Protein AF-A0A7S2K1A5-F1 (afdb_monomer)

Radius of gyration: 15.14 Å; Cα contacts (8 Å, |Δi|>4): 160; chains: 1; bounding box: 41×40×37 Å

Nearest PDB structures (foldseek):
  4g50-assem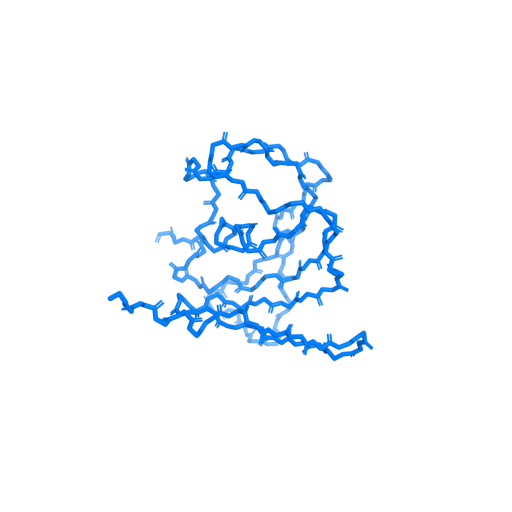bly2_B  TM=8.658E-01  e=3.383E-06  Saccharomyces cerevisiae S288C
  3jym-assembly1_A  TM=8.027E-01  e=2.711E-03  Triticum aestivum
  3ni6-assembly1_A  TM=7.915E-01  e=4.662E-03  Plasmodium vivax
  3jym-assembly2_B  TM=7.769E-01  e=1.464E-02  Triticum aestivum
  6yxx-assembly1_ED  TM=2.031E-01  e=6.426E+00  Trypanosoma brucei brucei

Organism: NCBI:txid163516

Secondary structure (DSSP, 8-state):
------S------TT---EEE-TTS-EEEEEE---SPPPPTT-EEEEEEEEEE--BTB-TTSPPEEEEEEEEEEEETTSS-S-HHHHHHHHTPPTT-EEEEE--GGGS---

Structure (mmCIF, N/CA/C/O backbone):
data_AF-A0A7S2K1A5-F1
#
_entry.id   AF-A0A7S2K1A5-F1
#
loop_
_atom_site.group_PDB
_atom_site.id
_atom_site.type_symbol
_atom_site.label_atom_id
_atom_site.label_alt_id
_atom_site.label_comp_id
_atom_site.label_asym_id
_atom_site.label_entity_id
_atom_site.label_seq_id
_atom_site.pdbx_PDB_ins_code
_atom_site.Cartn_x
_atom_site.Cartn_y
_atom_site.Cartn_z
_atom_site.occupancy
_atom_site.B_iso_or_equiv
_atom_s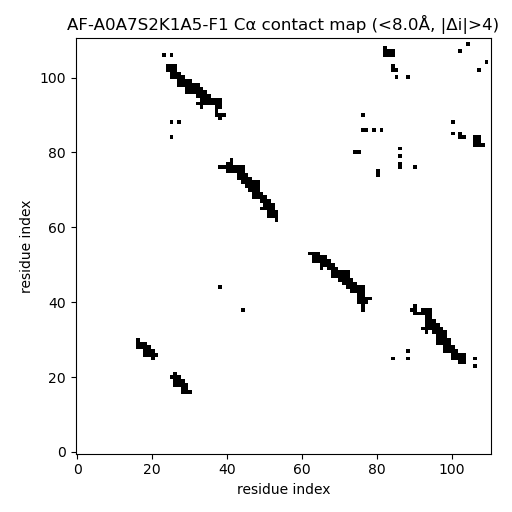ite.auth_seq_id
_atom_site.auth_comp_id
_atom_site.auth_asym_id
_atom_site.auth_atom_id
_atom_site.pdbx_PDB_model_num
ATOM 1 N N . GLY A 1 1 ? -20.904 -27.745 6.324 1.00 38.56 1 GLY A N 1
ATOM 2 C CA . GLY A 1 1 ? -20.271 -26.422 6.434 1.00 38.56 1 GLY A CA 1
ATOM 3 C C . GLY A 1 1 ? -18.780 -26.619 6.479 1.00 38.56 1 GLY A C 1
ATOM 4 O O . GLY A 1 1 ? -18.312 -27.214 7.434 1.00 38.56 1 GLY A O 1
ATOM 5 N N . ASN A 1 2 ? -18.062 -26.232 5.430 1.00 38.69 2 ASN A N 1
ATOM 6 C CA . ASN A 1 2 ? -16.604 -26.235 5.442 1.00 38.69 2 ASN A CA 1
ATOM 7 C C . ASN A 1 2 ? -16.098 -25.322 4.320 1.00 38.69 2 ASN A C 1
ATOM 9 O O . ASN A 1 2 ? -16.225 -25.667 3.151 1.00 38.69 2 ASN A O 1
ATOM 13 N N . LEU A 1 3 ? -15.554 -24.164 4.678 1.00 46.22 3 LEU A N 1
ATOM 14 C CA . LEU A 1 3 ? -14.514 -23.521 3.886 1.00 46.22 3 LEU A CA 1
ATOM 15 C C . LEU A 1 3 ? -13.412 -23.139 4.861 1.00 46.22 3 LEU A C 1
ATOM 17 O O . LEU A 1 3 ? -13.468 -22.132 5.562 1.00 46.22 3 LEU A O 1
ATOM 21 N N . SER A 1 4 ? -12.445 -24.044 4.931 1.00 41.31 4 SER A N 1
ATOM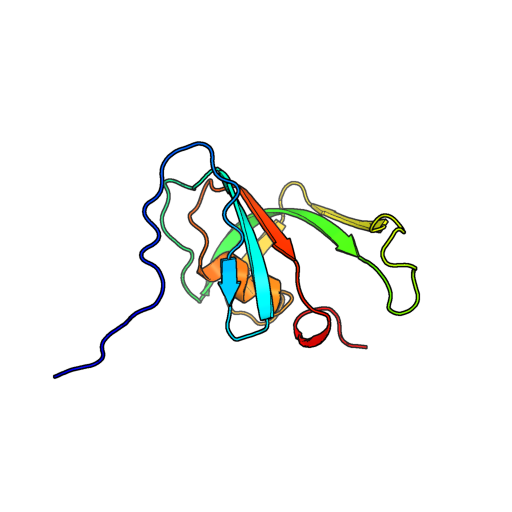 22 C CA . SER A 1 4 ? -11.125 -23.819 5.480 1.00 41.31 4 SER A CA 1
ATOM 23 C C . SER A 1 4 ? -10.544 -22.564 4.835 1.00 41.31 4 SER A C 1
ATOM 25 O O . SER A 1 4 ? -10.426 -22.487 3.614 1.00 41.31 4 SER A O 1
ATOM 27 N N . ASN A 1 5 ? -10.183 -21.589 5.660 1.00 46.09 5 ASN A N 1
ATOM 28 C CA . ASN A 1 5 ? -9.450 -20.405 5.249 1.00 46.09 5 ASN A CA 1
ATOM 29 C C . ASN A 1 5 ? -7.992 -20.569 5.710 1.00 46.09 5 ASN A C 1
ATOM 31 O O . ASN A 1 5 ? -7.669 -20.133 6.813 1.00 46.09 5 ASN A O 1
ATOM 35 N N . PRO A 1 6 ? -7.095 -21.221 4.944 1.00 51.16 6 PRO A N 1
ATOM 36 C CA . PRO A 1 6 ? -5.681 -21.254 5.278 1.00 51.16 6 PRO A CA 1
ATOM 37 C C . PRO A 1 6 ? -4.988 -20.086 4.572 1.00 51.16 6 PRO A C 1
ATOM 39 O O . PRO A 1 6 ? -4.224 -20.265 3.630 1.00 51.16 6 PRO A O 1
ATOM 42 N N . ALA A 1 7 ? -5.292 -18.862 4.981 1.00 43.09 7 ALA A N 1
ATOM 43 C CA . ALA A 1 7 ? -4.511 -17.703 4.579 1.00 43.09 7 ALA A CA 1
ATOM 44 C C . ALA A 1 7 ? -4.642 -16.649 5.668 1.00 43.09 7 ALA A C 1
ATOM 46 O O . ALA A 1 7 ? -5.753 -16.254 6.005 1.00 43.09 7 ALA A O 1
ATOM 47 N N . CYS A 1 8 ? -3.508 -16.176 6.178 1.00 39.97 8 CYS A N 1
ATOM 48 C CA . CYS A 1 8 ? -3.411 -15.119 7.182 1.00 39.97 8 CYS A CA 1
ATOM 49 C C . CYS A 1 8 ? -3.603 -15.568 8.642 1.00 39.97 8 CYS A C 1
ATOM 51 O O . CYS A 1 8 ? -4.413 -15.019 9.380 1.00 39.97 8 CYS A O 1
ATOM 53 N N . ALA A 1 9 ? -2.792 -16.521 9.093 1.00 42.28 9 ALA A N 1
ATOM 54 C CA . ALA A 1 9 ? -2.368 -16.552 10.491 1.00 42.28 9 ALA A CA 1
ATOM 55 C C . ALA A 1 9 ? -0.841 -16.637 10.503 1.00 42.28 9 ALA A C 1
ATOM 57 O O . ALA A 1 9 ? -0.264 -17.720 10.518 1.00 42.28 9 ALA A O 1
ATOM 58 N N . ALA A 1 10 ? -0.190 -15.483 10.381 1.00 45.19 10 ALA A N 1
ATOM 59 C CA . ALA A 1 10 ? 1.225 -15.347 10.684 1.00 45.19 10 ALA A CA 1
ATOM 60 C C . ALA A 1 10 ? 1.314 -14.575 11.998 1.00 45.19 10 ALA A C 1
ATOM 62 O O . ALA A 1 10 ? 1.341 -13.350 12.013 1.00 45.19 10 ALA A O 1
ATOM 63 N N . GLU A 1 11 ? 1.278 -15.313 13.104 1.00 50.94 11 GLU A N 1
ATOM 64 C CA . GLU A 1 11 ? 1.738 -14.803 14.388 1.00 50.94 11 GLU A CA 1
ATOM 65 C C . GLU A 1 11 ? 3.260 -14.919 14.385 1.00 50.94 11 GLU A C 1
ATOM 67 O O . GLU A 1 11 ? 3.768 -16.036 14.380 1.00 50.94 11 GLU A O 1
ATOM 72 N N . ILE A 1 12 ? 3.999 -13.807 14.364 1.00 46.28 12 ILE A N 1
ATOM 73 C CA . ILE A 1 12 ? 5.403 -13.824 14.794 1.00 46.28 12 ILE A CA 1
ATOM 74 C C . ILE A 1 12 ? 5.865 -12.464 15.310 1.00 46.28 12 ILE A C 1
ATOM 76 O O . ILE A 1 12 ? 5.519 -11.405 14.791 1.00 46.28 12 ILE A O 1
ATOM 80 N N . GLY A 1 13 ? 6.636 -12.555 16.394 1.00 38.62 13 GLY A N 1
ATOM 81 C CA . GLY A 1 13 ? 7.099 -11.466 17.235 1.00 38.62 13 GLY A CA 1
ATOM 82 C C . GLY A 1 13 ? 8.028 -10.471 16.544 1.00 38.62 13 GLY A C 1
ATOM 83 O O . GLY A 1 13 ? 8.613 -10.715 15.490 1.00 38.62 13 GLY A O 1
ATOM 84 N N . ALA A 1 14 ? 8.158 -9.323 17.204 1.00 37.50 14 ALA A N 1
ATOM 85 C CA . ALA A 1 14 ? 8.998 -8.202 16.824 1.00 37.50 14 ALA A CA 1
ATOM 86 C C . ALA A 1 14 ? 10.427 -8.635 16.438 1.00 37.50 14 ALA A C 1
ATOM 88 O O . ALA A 1 14 ? 11.227 -8.981 17.303 1.00 37.50 14 ALA A O 1
ATOM 89 N N . GLY A 1 15 ? 10.761 -8.567 15.144 1.00 45.19 15 GLY A N 1
ATOM 90 C CA . GLY A 1 15 ? 12.154 -8.606 14.686 1.00 45.19 15 GLY A CA 1
ATOM 91 C C . GLY A 1 15 ? 12.410 -9.229 13.315 1.00 45.19 15 GLY A C 1
ATOM 92 O O . GLY A 1 15 ? 13.409 -8.885 12.689 1.00 45.19 15 GLY A O 1
ATOM 93 N N . GLU A 1 16 ? 11.529 -10.090 12.805 1.00 49.25 16 GLU A N 1
ATOM 94 C CA . GLU A 1 16 ? 11.771 -10.776 11.531 1.00 49.25 16 GLU A CA 1
ATOM 95 C C . GLU A 1 16 ? 11.099 -10.020 10.373 1.00 49.25 16 GLU A C 1
ATOM 97 O O . GLU A 1 16 ? 9.905 -9.727 10.405 1.00 49.25 16 GLU A O 1
ATOM 102 N N . THR A 1 17 ? 11.862 -9.633 9.343 1.00 59.91 17 THR A N 1
ATOM 103 C CA . THR A 1 17 ? 11.297 -8.956 8.160 1.00 59.91 17 THR A CA 1
ATOM 104 C C . THR A 1 17 ? 10.569 -9.985 7.300 1.00 59.91 17 THR A C 1
ATOM 106 O O . THR A 1 17 ? 11.120 -10.505 6.332 1.00 59.91 17 THR A O 1
ATOM 109 N N . ILE A 1 18 ? 9.327 -10.294 7.661 1.00 78.31 18 ILE A N 1
ATOM 110 C CA . ILE A 1 18 ? 8.511 -11.269 6.941 1.00 78.31 18 ILE A CA 1
ATOM 111 C C . ILE A 1 18 ? 8.036 -10.622 5.647 1.00 78.31 18 ILE A C 1
ATOM 113 O O . ILE A 1 18 ? 7.393 -9.567 5.643 1.00 78.31 18 ILE A O 1
ATOM 117 N N . MET A 1 19 ? 8.390 -11.251 4.534 1.00 81.69 19 MET A N 1
ATOM 118 C CA . MET A 1 19 ? 7.939 -10.848 3.214 1.00 81.69 19 MET A CA 1
ATOM 119 C C . MET A 1 19 ? 6.761 -11.734 2.822 1.00 81.69 19 MET A C 1
ATOM 121 O O . MET A 1 19 ? 6.919 -12.921 2.548 1.00 81.69 19 MET A O 1
ATOM 125 N N . TYR A 1 20 ? 5.574 -11.149 2.797 1.00 84.81 20 TYR A N 1
ATOM 126 C CA . TYR A 1 20 ? 4.353 -11.805 2.360 1.00 84.81 20 TYR A CA 1
ATOM 127 C C . TYR A 1 20 ? 4.216 -11.690 0.848 1.00 84.81 20 TYR A C 1
ATOM 129 O O . TYR A 1 20 ? 4.595 -10.673 0.261 1.00 84.81 20 TYR A O 1
ATOM 137 N N . LYS A 1 21 ? 3.661 -12.724 0.215 1.00 86.81 21 LYS A N 1
ATOM 138 C CA . LYS A 1 21 ? 3.350 -12.739 -1.215 1.00 86.81 21 LYS A CA 1
ATOM 139 C C . LYS A 1 21 ? 1.915 -13.201 -1.420 1.00 86.81 21 LYS A C 1
ATOM 141 O O . LYS A 1 21 ? 1.550 -14.285 -0.972 1.00 86.81 21 LYS A O 1
ATOM 146 N N . THR A 1 22 ? 1.113 -12.392 -2.097 1.00 84.81 22 THR A N 1
ATOM 147 C CA . THR A 1 22 ? -0.270 -12.734 -2.438 1.00 84.81 22 THR A CA 1
ATOM 148 C C . THR A 1 22 ? -0.308 -13.568 -3.722 1.00 84.81 22 THR A C 1
ATOM 150 O O . THR A 1 22 ? 0.645 -13.528 -4.513 1.00 84.81 22 THR A O 1
ATOM 153 N N . PRO A 1 23 ? -1.392 -14.329 -3.976 1.00 82.19 23 PRO A N 1
ATOM 154 C CA . PRO A 1 23 ? -1.560 -15.065 -5.233 1.00 82.19 23 PRO A CA 1
ATOM 155 C C . PRO A 1 23 ? -1.543 -14.151 -6.467 1.00 82.19 23 PRO A C 1
ATOM 157 O O . PRO A 1 23 ? -1.115 -14.574 -7.539 1.00 82.19 23 PRO A O 1
ATOM 160 N N . SER A 1 24 ? -1.926 -12.882 -6.308 1.00 80.62 24 SER A N 1
ATOM 161 C CA . SER A 1 24 ? -1.846 -11.846 -7.342 1.00 80.62 24 SER A CA 1
ATOM 162 C C . SER A 1 24 ? -0.390 -11.492 -7.710 1.00 80.62 24 SER A C 1
ATOM 164 O O . SER A 1 24 ? -0.132 -10.877 -8.745 1.00 80.62 24 SER A O 1
ATOM 166 N N . GLY A 1 25 ? 0.580 -11.901 -6.885 1.00 84.06 25 GLY A N 1
ATOM 167 C CA . GLY A 1 25 ? 2.000 -11.589 -7.026 1.00 84.06 25 GLY A CA 1
ATOM 168 C C . GLY A 1 25 ? 2.430 -10.331 -6.273 1.00 84.06 25 GLY A C 1
ATOM 169 O O . GLY A 1 25 ? 3.608 -9.982 -6.336 1.00 84.06 25 GLY A O 1
ATOM 170 N N . LEU A 1 26 ? 1.511 -9.667 -5.560 1.00 85.88 26 LEU A N 1
ATOM 171 C CA . LEU A 1 26 ? 1.831 -8.556 -4.669 1.00 85.88 26 LEU A CA 1
ATOM 172 C C . LEU A 1 26 ? 2.773 -9.059 -3.585 1.00 85.88 26 LEU A C 1
ATOM 174 O O . LEU A 1 26 ? 2.505 -10.087 -2.965 1.00 85.88 26 LEU A O 1
ATOM 178 N N . GLN A 1 27 ? 3.851 -8.332 -3.326 1.00 89.12 27 GLN A N 1
ATOM 179 C CA . GLN A 1 27 ? 4.708 -8.627 -2.188 1.00 89.12 27 GLN A CA 1
ATOM 180 C C . GLN A 1 27 ? 4.635 -7.484 -1.195 1.00 89.12 27 GLN A C 1
ATOM 182 O O . GLN A 1 27 ? 4.623 -6.323 -1.585 1.00 89.12 27 GLN A O 1
ATOM 187 N N . TYR A 1 28 ? 4.607 -7.776 0.096 1.00 89.38 28 TYR A N 1
ATOM 188 C CA . TYR A 1 28 ? 4.654 -6.730 1.107 1.00 89.38 28 TYR A CA 1
ATOM 189 C C . TYR A 1 28 ? 5.394 -7.193 2.349 1.00 89.38 28 TYR A C 1
ATOM 191 O O . TYR A 1 28 ? 5.459 -8.378 2.655 1.00 89.38 28 TYR A O 1
ATOM 199 N N . ARG A 1 29 ? 5.963 -6.233 3.069 1.00 88.50 29 ARG A N 1
ATOM 200 C CA . ARG A 1 29 ? 6.565 -6.449 4.382 1.00 88.50 29 ARG A CA 1
ATOM 201 C C . ARG A 1 29 ? 5.990 -5.457 5.372 1.00 88.50 29 ARG A C 1
ATOM 203 O O . ARG A 1 29 ? 5.869 -4.266 5.060 1.00 88.50 29 ARG A O 1
ATOM 210 N N . GLU A 1 30 ? 5.663 -5.933 6.560 1.00 86.88 30 GLU A N 1
ATOM 211 C CA . GLU A 1 30 ? 5.205 -5.068 7.640 1.00 86.88 30 GLU A CA 1
ATOM 212 C C . GLU A 1 30 ? 6.413 -4.474 8.359 1.00 86.88 30 GLU A C 1
ATOM 214 O O . GLU A 1 30 ? 7.320 -5.178 8.786 1.00 86.88 30 GLU A O 1
ATOM 219 N N . ILE A 1 31 ? 6.460 -3.145 8.410 1.00 88.38 31 ILE A N 1
ATOM 220 C CA . ILE A 1 31 ? 7.495 -2.386 9.124 1.00 88.38 31 ILE A CA 1
ATOM 221 C C . ILE A 1 31 ? 7.001 -2.082 10.539 1.00 88.38 31 ILE A C 1
ATOM 223 O O . ILE A 1 31 ? 7.768 -2.083 11.496 1.00 88.38 31 ILE A O 1
ATOM 227 N N . ARG A 1 32 ? 5.703 -1.801 10.662 1.00 87.50 32 ARG A N 1
ATOM 228 C CA . ARG A 1 32 ? 4.991 -1.580 11.912 1.00 87.50 32 ARG A CA 1
ATOM 229 C C . ARG A 1 32 ? 3.590 -2.151 11.760 1.00 87.50 32 ARG A C 1
ATOM 231 O O . ARG A 1 32 ? 2.866 -1.747 10.851 1.00 87.50 32 ARG A O 1
ATOM 238 N N . GLU A 1 33 ? 3.200 -3.050 12.648 1.00 84.94 33 GLU A N 1
ATOM 239 C CA . GLU A 1 33 ? 1.819 -3.517 12.681 1.00 84.94 33 GLU A CA 1
ATOM 240 C C . GLU A 1 33 ? 0.904 -2.402 13.214 1.00 84.94 33 GLU A C 1
ATOM 242 O O . GLU A 1 33 ? 1.263 -1.671 14.140 1.00 84.94 33 GLU A O 1
ATOM 247 N N . GLY A 1 34 ? -0.260 -2.228 12.589 1.00 83.75 34 GLY A N 1
ATOM 248 C CA . GLY A 1 34 ? -1.275 -1.292 13.068 1.00 83.75 34 GLY A CA 1
ATOM 249 C C . GLY A 1 34 ? -2.117 -1.907 14.179 1.00 83.75 34 GLY A C 1
ATOM 250 O O . GLY A 1 34 ? -2.351 -3.110 14.193 1.00 83.75 34 GLY A O 1
ATOM 251 N N . THR A 1 35 ? -2.621 -1.084 15.091 1.00 83.81 35 THR A N 1
ATOM 252 C CA . THR A 1 35 ? -3.518 -1.531 16.171 1.00 83.81 35 THR A CA 1
ATOM 253 C C . THR A 1 35 ? -4.992 -1.287 15.857 1.00 83.81 35 THR A C 1
ATOM 255 O O . THR A 1 35 ? -5.866 -1.760 16.580 1.00 83.81 35 THR A O 1
ATOM 258 N N . GLY A 1 36 ? -5.287 -0.535 14.795 1.00 85.00 36 GLY A N 1
ATOM 259 C CA . GLY A 1 36 ? -6.647 -0.177 14.423 1.00 85.00 36 GLY A CA 1
ATOM 260 C C . GLY A 1 36 ? -7.339 -1.200 13.514 1.00 85.00 36 GLY A C 1
ATOM 261 O O . GLY A 1 36 ? -6.725 -2.166 13.055 1.00 85.00 36 GLY A O 1
ATOM 262 N N . PRO A 1 37 ? -8.632 -0.982 13.221 1.00 85.44 37 PRO A N 1
ATOM 263 C CA . PRO A 1 37 ? -9.400 -1.857 12.343 1.00 85.44 37 PRO A CA 1
ATOM 264 C C . PRO A 1 37 ? -8.867 -1.818 10.907 1.00 85.44 37 PRO A C 1
ATOM 266 O O . PRO A 1 37 ? -8.286 -0.821 10.473 1.00 85.44 37 PRO A O 1
ATOM 269 N N . SER A 1 38 ? -9.097 -2.893 10.156 1.00 85.38 38 SER A N 1
ATOM 270 C CA . SER A 1 38 ? -8.834 -2.909 8.716 1.00 85.38 38 SER A CA 1
ATOM 271 C C . SER A 1 38 ? -9.898 -2.122 7.945 1.00 85.38 38 SER A C 1
ATOM 273 O O . SER A 1 38 ? -11.077 -2.160 8.322 1.00 85.38 38 SER A O 1
ATOM 275 N N . PRO A 1 39 ? -9.512 -1.403 6.875 1.00 85.31 39 PRO A N 1
ATOM 276 C CA . PRO A 1 39 ? -10.439 -0.582 6.115 1.00 85.31 39 PRO A CA 1
ATOM 277 C C . PRO A 1 39 ? -11.451 -1.446 5.360 1.00 85.31 39 PRO A C 1
ATOM 279 O O . PRO A 1 39 ? -11.103 -2.428 4.697 1.00 85.31 39 PRO A O 1
ATOM 282 N N . LYS A 1 40 ? -12.727 -1.062 5.445 1.00 85.25 40 LYS A N 1
ATOM 283 C CA . LYS A 1 40 ? -13.816 -1.730 4.722 1.00 85.25 40 LYS A CA 1
ATOM 284 C C . LYS A 1 40 ? -14.102 -1.037 3.395 1.00 85.25 40 LYS A C 1
ATOM 286 O O . LYS A 1 40 ? -13.904 0.170 3.251 1.00 85.25 40 LYS A O 1
ATOM 291 N N . TYR A 1 41 ? -14.613 -1.798 2.430 1.00 86.69 41 TYR A N 1
ATOM 292 C CA . TYR A 1 41 ? -15.042 -1.262 1.138 1.00 86.69 41 TYR A CA 1
ATOM 293 C C . TYR A 1 41 ? -16.028 -0.105 1.320 1.00 86.69 41 TYR A C 1
ATOM 295 O O . TYR A 1 41 ? -16.976 -0.190 2.100 1.00 86.69 41 TYR A O 1
ATOM 303 N N . GLY A 1 42 ? -15.770 0.997 0.618 1.00 86.25 42 GLY A N 1
ATOM 304 C CA . GLY A 1 42 ? -16.575 2.212 0.684 1.00 86.25 42 GLY A CA 1
ATOM 305 C C . GLY A 1 42 ? -16.230 3.176 1.823 1.00 86.25 42 GLY A C 1
ATOM 306 O O . GLY A 1 42 ? -16.764 4.286 1.820 1.00 86.25 42 GLY A O 1
ATOM 307 N N . GLN A 1 43 ? -15.340 2.815 2.753 1.00 87.19 43 GLN A N 1
ATOM 308 C CA . GLN A 1 43 ? -14.846 3.745 3.770 1.00 87.19 43 GLN A CA 1
ATOM 309 C C . GLN A 1 43 ? -13.772 4.679 3.210 1.00 87.19 43 GLN A C 1
ATOM 311 O O . GLN A 1 43 ? -13.095 4.373 2.228 1.00 87.19 43 GLN A O 1
ATOM 316 N N . PHE A 1 44 ? -13.620 5.833 3.854 1.00 88.75 44 PHE A N 1
ATOM 317 C CA . PHE A 1 44 ? -12.527 6.747 3.568 1.00 88.75 44 PHE A CA 1
ATOM 318 C C . PHE A 1 44 ? -11.289 6.352 4.368 1.00 88.75 44 PHE A C 1
ATOM 320 O O . PHE A 1 44 ? -11.356 6.171 5.583 1.00 88.75 44 PHE A O 1
ATOM 327 N N . CYS A 1 45 ? -10.165 6.249 3.674 1.00 88.12 45 CYS A N 1
ATOM 328 C CA . CYS A 1 45 ? -8.863 5.942 4.235 1.00 88.12 45 CYS A CA 1
ATOM 329 C C . CYS A 1 45 ? -7.948 7.140 4.028 1.00 88.12 45 CYS A C 1
ATOM 331 O O . CYS A 1 45 ? -7.818 7.635 2.906 1.00 88.12 45 CYS A O 1
ATOM 333 N N . THR A 1 46 ? -7.292 7.563 5.104 1.00 89.56 46 THR A N 1
ATOM 334 C CA . THR A 1 46 ? -6.251 8.587 5.055 1.00 89.56 46 THR A CA 1
ATOM 335 C C . THR A 1 46 ? -4.916 7.939 5.366 1.00 89.56 46 THR A C 1
ATOM 337 O O . THR A 1 46 ? -4.771 7.312 6.415 1.00 89.56 46 THR A O 1
ATOM 340 N N . PHE A 1 47 ? -3.940 8.084 4.476 1.00 88.81 47 PHE A N 1
ATOM 341 C CA . PHE A 1 47 ? -2.600 7.543 4.691 1.00 88.81 47 PHE A CA 1
ATOM 342 C C . PHE A 1 47 ? -1.518 8.417 4.063 1.00 88.81 47 PHE A C 1
ATOM 344 O O . PHE A 1 47 ? -1.775 9.211 3.158 1.00 88.81 47 PHE A O 1
ATOM 351 N N . SER A 1 48 ? -0.295 8.255 4.558 1.00 91.06 48 SER A N 1
ATOM 352 C CA . SER A 1 48 ? 0.907 8.819 3.952 1.00 91.06 48 SER A CA 1
ATOM 353 C C . SER A 1 48 ? 1.590 7.742 3.116 1.00 91.06 48 SER A C 1
ATOM 355 O O . SER A 1 48 ? 1.709 6.601 3.567 1.00 91.06 48 SER A O 1
ATOM 357 N N . TYR A 1 49 ? 2.076 8.083 1.928 1.00 90.19 49 TYR A N 1
ATOM 358 C CA . TYR A 1 49 ? 2.829 7.151 1.095 1.00 90.19 49 TYR A CA 1
ATOM 359 C C . TYR A 1 49 ? 3.985 7.839 0.380 1.00 90.19 49 TYR A C 1
ATOM 361 O O . TYR A 1 49 ? 3.980 9.047 0.151 1.00 90.19 49 TYR A O 1
ATOM 369 N N . LYS A 1 50 ? 4.970 7.022 0.015 1.00 91.50 50 LYS A N 1
ATOM 370 C CA . LYS A 1 50 ? 6.045 7.379 -0.906 1.00 91.50 50 LYS A CA 1
ATOM 371 C C . LYS A 1 50 ? 6.030 6.361 -2.035 1.00 91.50 50 LYS A C 1
ATOM 373 O O . LYS A 1 50 ? 6.243 5.171 -1.794 1.00 91.50 50 LYS A O 1
ATOM 378 N N . GLY A 1 51 ? 5.700 6.824 -3.228 1.00 88.62 51 GLY A N 1
ATOM 379 C CA . GLY A 1 51 ? 5.676 6.051 -4.454 1.00 88.62 51 GLY A CA 1
ATOM 380 C C . GLY A 1 51 ? 7.057 6.039 -5.090 1.00 88.62 51 GLY A C 1
ATOM 381 O O . GLY A 1 51 ? 7.624 7.085 -5.401 1.00 88.62 51 GLY A O 1
ATOM 382 N N . TYR A 1 52 ? 7.583 4.838 -5.309 1.00 88.19 52 TYR 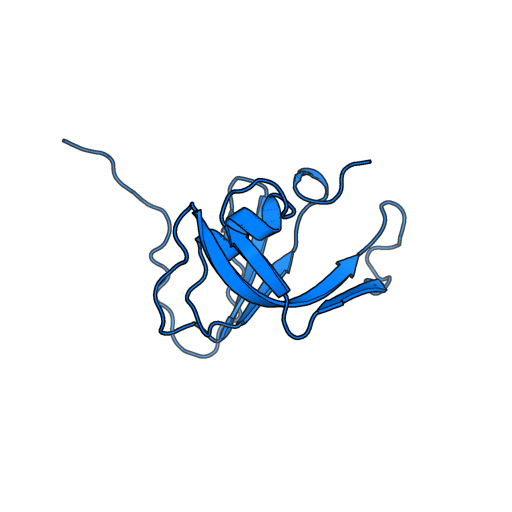A N 1
ATOM 383 C CA . TYR A 1 52 ? 8.790 4.636 -6.097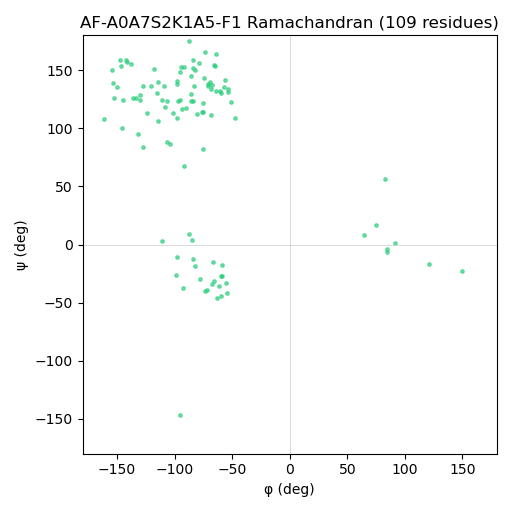 1.00 88.19 52 TYR A CA 1
ATOM 384 C C . TYR A 1 52 ? 8.461 3.733 -7.281 1.00 88.19 52 TYR A C 1
ATOM 386 O O . TYR A 1 52 ? 7.755 2.738 -7.112 1.00 88.19 52 TYR A O 1
ATOM 394 N N . ILE A 1 53 ? 8.970 4.078 -8.458 1.00 84.31 53 ILE A N 1
ATOM 395 C CA . ILE A 1 53 ? 8.769 3.343 -9.702 1.00 84.31 53 ILE A CA 1
ATOM 396 C C . ILE A 1 53 ? 10.114 2.842 -10.231 1.00 84.31 53 ILE A C 1
ATOM 398 O O . ILE A 1 53 ? 11.175 3.409 -9.968 1.00 84.31 53 ILE A O 1
ATOM 402 N N . SER A 1 54 ? 10.083 1.726 -10.944 1.00 79.06 54 SER A N 1
ATOM 403 C CA . SER A 1 54 ? 11.223 1.195 -11.691 1.00 79.06 54 SER A CA 1
ATOM 404 C C . SER A 1 54 ? 10.694 0.744 -13.039 1.00 79.06 54 SER A C 1
ATOM 406 O O . SER A 1 54 ? 9.708 0.006 -13.077 1.00 79.06 54 SER A O 1
ATOM 408 N N . LEU A 1 55 ? 11.293 1.225 -14.126 1.00 74.44 55 LEU A N 1
ATOM 409 C CA . LEU A 1 55 ? 10.802 0.941 -15.468 1.00 74.44 55 LEU A CA 1
ATOM 410 C C . LEU A 1 55 ? 11.342 -0.402 -15.965 1.00 74.44 55 LEU A C 1
ATOM 412 O O . LEU A 1 55 ? 12.414 -0.867 -15.569 1.00 74.44 55 LEU A O 1
ATOM 416 N N . ALA A 1 56 ? 10.577 -1.044 -16.847 1.00 61.47 56 ALA A N 1
ATOM 417 C CA . ALA A 1 56 ? 11.013 -2.263 -17.509 1.00 61.47 56 ALA A CA 1
ATOM 418 C C . ALA A 1 56 ? 12.165 -1.928 -18.471 1.00 61.47 56 ALA A C 1
ATOM 420 O O . ALA A 1 56 ? 11.962 -1.243 -19.468 1.00 61.47 56 ALA A O 1
ATOM 421 N N . GLY A 1 57 ? 13.373 -2.394 -18.150 1.00 62.56 57 GLY A N 1
ATOM 422 C CA . GLY A 1 57 ? 14.599 -2.080 -18.894 1.00 62.56 57 GLY A CA 1
ATOM 423 C C . GLY A 1 57 ? 15.666 -1.397 -18.043 1.00 62.56 57 GLY A C 1
ATOM 424 O O . GLY A 1 57 ? 16.839 -1.435 -18.408 1.00 62.56 57 GLY A O 1
ATOM 425 N N . ASP A 1 58 ? 15.294 -0.852 -16.881 1.00 64.31 58 ASP A N 1
ATOM 426 C CA . ASP A 1 58 ? 16.279 -0.488 -15.874 1.00 64.31 58 ASP A CA 1
ATOM 427 C C . ASP A 1 58 ? 16.929 -1.750 -15.303 1.00 64.31 58 ASP A C 1
ATOM 429 O O . ASP A 1 58 ? 16.269 -2.760 -15.028 1.00 64.31 58 ASP A O 1
ATOM 433 N N . ASP A 1 59 ? 18.248 -1.690 -15.134 1.00 66.50 59 ASP A N 1
ATOM 434 C CA . ASP A 1 59 ? 18.991 -2.759 -14.486 1.00 66.50 59 ASP A CA 1
ATOM 435 C C . ASP A 1 59 ? 18.398 -3.017 -13.090 1.00 66.50 59 ASP A C 1
ATOM 437 O O . ASP A 1 59 ? 18.031 -2.076 -12.383 1.00 66.50 59 ASP A O 1
ATOM 441 N N . LYS A 1 60 ? 18.309 -4.283 -12.658 1.00 60.97 60 LYS A N 1
ATOM 442 C CA . LYS A 1 60 ? 17.773 -4.622 -11.323 1.00 60.97 60 LYS A CA 1
ATOM 443 C C . LYS A 1 60 ? 18.574 -3.965 -10.190 1.00 60.97 60 LYS A C 1
ATOM 445 O O . LYS A 1 60 ? 18.087 -3.899 -9.063 1.00 60.97 60 LYS A O 1
ATOM 450 N N . SER A 1 61 ? 19.795 -3.508 -10.475 1.00 66.06 61 SER A N 1
ATOM 451 C CA . SER A 1 61 ? 20.643 -2.740 -9.567 1.00 66.06 61 SER A CA 1
ATOM 452 C C . SER A 1 61 ? 20.354 -1.236 -9.555 1.00 66.06 61 SER A C 1
ATOM 454 O O . SER A 1 61 ? 20.840 -0.540 -8.657 1.00 66.06 61 SER A O 1
ATOM 456 N N . LYS A 1 62 ? 19.577 -0.701 -10.505 1.00 73.25 62 LYS A N 1
ATOM 457 C CA . LYS A 1 62 ? 19.194 0.711 -10.500 1.00 73.25 62 LYS A CA 1
ATOM 458 C C . LYS A 1 62 ? 18.201 0.964 -9.369 1.00 73.25 62 LYS A C 1
ATOM 460 O O . LYS A 1 62 ? 17.292 0.179 -9.098 1.00 73.25 62 LYS A O 1
ATOM 465 N N . LYS A 1 63 ? 18.413 2.066 -8.652 1.00 74.50 63 LYS A N 1
ATOM 466 C CA . LYS A 1 63 ? 17.549 2.445 -7.534 1.00 74.50 63 LYS A CA 1
ATOM 467 C C . LYS A 1 63 ? 16.180 2.861 -8.074 1.00 74.50 63 LYS A C 1
ATOM 469 O O . LYS A 1 63 ? 16.140 3.560 -9.084 1.00 74.50 63 LYS A O 1
ATOM 474 N N . PRO A 1 64 ? 15.084 2.476 -7.402 1.00 80.31 64 PRO A N 1
ATOM 475 C CA . PRO A 1 64 ? 13.759 2.901 -7.813 1.00 80.31 64 PRO A CA 1
ATOM 476 C C . PRO A 1 64 ? 13.657 4.424 -7.662 1.00 80.31 64 PRO A C 1
ATOM 478 O O . PRO A 1 64 ? 14.057 4.981 -6.633 1.00 80.31 64 PRO A O 1
ATOM 481 N N . GLU A 1 65 ? 13.153 5.095 -8.690 1.00 84.56 65 GLU A N 1
ATOM 482 C CA . GLU A 1 65 ? 13.007 6.547 -8.705 1.00 84.56 65 GLU A CA 1
ATOM 483 C C . GLU A 1 65 ? 11.715 6.933 -7.987 1.00 84.56 65 GLU A C 1
ATOM 485 O O . GLU A 1 65 ? 10.679 6.284 -8.128 1.00 84.56 65 GLU A O 1
ATOM 490 N N . MET A 1 66 ? 11.783 7.965 -7.151 1.00 87.44 66 MET A N 1
ATOM 491 C CA . MET A 1 66 ? 10.615 8.471 -6.440 1.00 87.44 66 MET A CA 1
ATOM 492 C C . MET A 1 66 ? 9.753 9.251 -7.429 1.00 87.44 66 MET A C 1
ATOM 494 O O . MET A 1 66 ? 10.189 10.287 -7.922 1.00 87.44 66 MET A O 1
ATOM 498 N N . PHE A 1 67 ? 8.556 8.750 -7.723 1.00 84.94 67 PHE A N 1
ATOM 499 C CA . PHE A 1 67 ? 7.649 9.402 -8.671 1.00 84.94 67 PHE A CA 1
ATOM 500 C C . PHE A 1 67 ? 6.577 10.232 -7.968 1.00 84.94 67 PHE A C 1
ATOM 502 O O . PHE A 1 67 ? 6.074 11.186 -8.549 1.00 84.94 67 PHE A O 1
ATOM 509 N N . ASP A 1 68 ? 6.226 9.873 -6.730 1.00 87.94 68 ASP A N 1
ATOM 510 C CA . ASP A 1 68 ? 5.136 10.522 -6.008 1.00 87.94 68 ASP A CA 1
ATOM 511 C C . ASP A 1 68 ? 5.314 10.403 -4.486 1.00 87.94 68 ASP A C 1
ATOM 513 O O . ASP A 1 68 ? 5.898 9.445 -3.973 1.00 87.94 68 ASP A O 1
ATOM 517 N N . GLU A 1 69 ? 4.819 11.381 -3.736 1.00 91.38 69 GLU A N 1
ATOM 518 C CA . GLU A 1 69 ? 4.722 11.328 -2.278 1.00 91.38 69 GLU A CA 1
ATOM 519 C C . GLU A 1 69 ? 3.541 12.157 -1.807 1.00 91.38 69 GLU A C 1
ATOM 521 O O . GLU A 1 69 ? 3.374 13.314 -2.187 1.00 91.38 69 GLU A O 1
ATOM 526 N N . ALA A 1 70 ? 2.782 11.587 -0.878 1.00 90.94 70 ALA A N 1
ATOM 527 C CA . ALA A 1 70 ? 1.733 12.301 -0.181 1.00 90.94 70 ALA A CA 1
ATOM 528 C C . ALA A 1 70 ? 1.878 12.092 1.324 1.00 90.94 70 ALA A C 1
ATOM 530 O O . ALA A 1 70 ? 1.938 10.964 1.817 1.00 90.94 70 ALA A O 1
ATOM 531 N N . LYS A 1 71 ? 1.890 13.193 2.080 1.00 89.19 71 LYS A N 1
ATOM 532 C CA . LYS A 1 71 ? 1.870 13.148 3.552 1.00 89.19 71 LYS A CA 1
ATOM 533 C C . LYS A 1 71 ? 0.475 12.857 4.103 1.00 89.19 71 LYS A C 1
ATOM 535 O O . LYS A 1 71 ? 0.372 12.224 5.145 1.00 89.19 71 LYS A O 1
ATOM 540 N N . SER A 1 72 ? -0.571 13.258 3.387 1.00 90.94 72 SER A N 1
ATOM 541 C CA . SER A 1 72 ? -1.964 12.965 3.727 1.00 90.94 72 SER A CA 1
ATOM 542 C C . SER A 1 72 ? -2.760 12.784 2.444 1.00 90.94 72 SER A C 1
ATOM 544 O O . SER A 1 72 ? -3.142 13.762 1.807 1.00 90.94 72 SER A O 1
ATOM 546 N N . TYR A 1 73 ? -3.000 11.536 2.062 1.00 89.19 73 TYR A N 1
ATOM 547 C CA . TYR A 1 73 ? -3.838 11.187 0.925 1.00 89.19 73 TYR A CA 1
ATOM 548 C C . TYR A 1 73 ? -5.149 10.594 1.425 1.00 89.19 73 TYR A C 1
ATOM 550 O O . TYR A 1 73 ? -5.143 9.569 2.106 1.00 89.19 73 TYR A O 1
ATOM 558 N N . LEU A 1 74 ? -6.261 11.257 1.109 1.00 89.94 74 LEU A N 1
ATOM 559 C CA . LEU A 1 74 ? -7.607 10.781 1.406 1.00 89.94 74 LEU A CA 1
ATOM 560 C C . LEU A 1 74 ? -8.167 10.092 0.166 1.00 89.94 74 LEU A C 1
ATOM 562 O O . LEU A 1 74 ? -8.295 10.703 -0.893 1.00 89.94 74 LEU A O 1
ATOM 566 N N . THR A 1 75 ? -8.571 8.840 0.313 1.00 87.88 75 THR A N 1
ATOM 567 C CA . THR A 1 75 ? -9.207 8.089 -0.767 1.00 87.88 75 THR A CA 1
ATOM 568 C C . THR A 1 75 ? -10.315 7.200 -0.241 1.00 87.88 75 THR A C 1
ATOM 570 O O . THR A 1 75 ? -10.361 6.869 0.941 1.00 87.88 75 THR A O 1
ATOM 573 N N . LYS A 1 76 ? -11.235 6.822 -1.126 1.00 88.81 76 LYS A N 1
ATOM 574 C CA . LYS A 1 76 ? -12.319 5.897 -0.808 1.00 88.81 76 LYS A CA 1
ATOM 575 C C . LYS A 1 76 ? -11.882 4.483 -1.183 1.00 88.81 76 LYS A C 1
ATOM 577 O O . LYS A 1 76 ? -11.656 4.212 -2.363 1.00 88.81 76 LYS A O 1
ATOM 582 N N . HIS A 1 77 ? -11.773 3.608 -0.185 1.00 85.94 77 HIS A N 1
ATOM 583 C CA . HIS A 1 77 ? -11.341 2.219 -0.354 1.00 85.94 77 HIS A CA 1
ATOM 584 C C . HIS A 1 77 ? -12.281 1.460 -1.296 1.00 85.94 77 HIS A C 1
ATOM 586 O O . HIS A 1 77 ? -13.504 1.517 -1.120 1.00 85.94 77 HIS A O 1
ATOM 592 N N . GLY A 1 78 ? -11.725 0.760 -2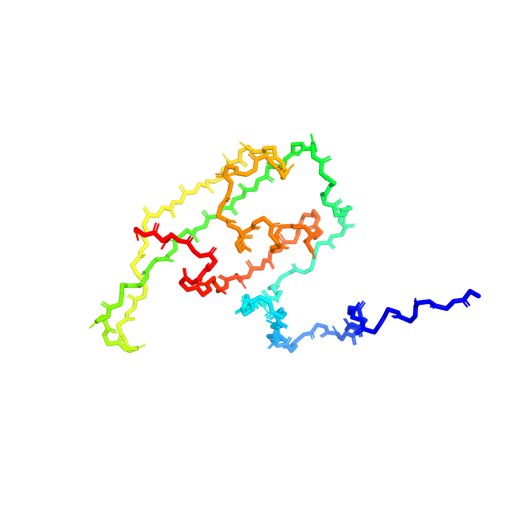.290 1.00 79.50 78 GLY A N 1
ATOM 593 C CA . GLY A 1 78 ? -12.498 -0.018 -3.261 1.00 79.50 78 GLY A CA 1
ATOM 594 C C . GLY A 1 78 ? -13.239 0.779 -4.333 1.00 79.50 78 GLY A C 1
ATOM 595 O O . GLY A 1 78 ? -14.144 0.241 -4.960 1.00 79.50 78 GLY A O 1
ATOM 596 N N . ASN A 1 79 ? -12.900 2.053 -4.561 1.00 81.81 79 ASN A N 1
ATOM 597 C CA . ASN A 1 79 ? -13.492 2.840 -5.654 1.00 81.81 79 ASN A CA 1
ATOM 598 C C . ASN A 1 79 ? -12.731 2.695 -6.992 1.00 81.81 79 ASN A C 1
ATOM 600 O O . ASN A 1 79 ? -12.933 3.496 -7.900 1.00 81.81 79 ASN A O 1
ATOM 604 N N . GLY A 1 80 ? -11.772 1.764 -7.084 1.00 78.62 80 GLY A N 1
ATOM 605 C CA . GLY A 1 80 ? -10.948 1.542 -8.283 1.00 78.62 80 GLY A CA 1
ATOM 606 C C . GLY A 1 80 ? -10.026 2.708 -8.667 1.00 78.62 80 GLY A C 1
ATOM 607 O O . GLY A 1 80 ? -9.435 2.698 -9.738 1.00 78.62 80 GLY A O 1
ATOM 608 N N . ARG A 1 81 ? -9.910 3.732 -7.811 1.00 78.62 81 ARG A N 1
ATOM 609 C CA . ARG A 1 81 ? -9.031 4.895 -8.031 1.00 78.62 81 ARG A CA 1
ATOM 610 C C . ARG A 1 81 ? -7.582 4.641 -7.630 1.00 78.62 81 ARG A C 1
ATOM 612 O O . ARG A 1 81 ? -6.704 5.404 -8.011 1.00 78.62 81 ARG A O 1
ATOM 619 N N . LEU A 1 82 ? -7.354 3.622 -6.809 1.00 82.69 82 LEU A N 1
ATOM 620 C CA . LEU A 1 82 ? -6.024 3.200 -6.401 1.00 82.69 82 LEU A CA 1
ATOM 621 C C . LEU A 1 82 ? -5.512 2.125 -7.350 1.00 82.69 82 LEU A C 1
ATOM 623 O O . LEU A 1 82 ? -6.285 1.350 -7.909 1.00 82.69 82 LEU A O 1
ATOM 627 N N . VAL A 1 83 ? -4.190 2.048 -7.461 1.00 84.75 83 VAL A N 1
ATOM 628 C CA . VAL A 1 83 ? -3.500 0.928 -8.100 1.00 84.75 83 VAL A CA 1
ATOM 629 C C . VAL A 1 83 ? -3.978 -0.378 -7.455 1.00 84.75 83 VAL A C 1
ATOM 631 O O . VAL A 1 83 ? -4.039 -0.463 -6.228 1.00 84.75 83 VAL A O 1
ATOM 634 N N . ALA A 1 84 ? -4.306 -1.397 -8.254 1.00 84.56 84 ALA A N 1
ATOM 635 C CA . ALA A 1 84 ? -4.924 -2.633 -7.760 1.00 84.56 84 ALA A CA 1
ATOM 636 C C . ALA A 1 84 ? -4.105 -3.296 -6.638 1.00 84.56 84 ALA A C 1
ATOM 638 O O . ALA A 1 84 ? -4.655 -3.703 -5.616 1.00 84.56 84 ALA A O 1
ATOM 639 N N . GLY A 1 85 ? -2.775 -3.325 -6.781 1.00 86.06 85 GLY A N 1
ATOM 640 C CA . GLY A 1 85 ? -1.892 -3.833 -5.730 1.00 86.06 85 GLY A CA 1
ATOM 641 C C . GLY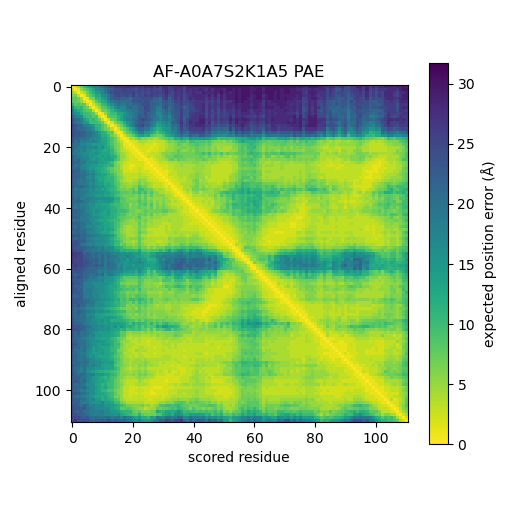 A 1 85 ? -1.897 -2.991 -4.448 1.00 86.06 85 GLY A C 1
ATOM 642 O O . GLY A 1 85 ? -1.731 -3.528 -3.354 1.00 86.06 85 GLY A O 1
ATOM 643 N N . LEU A 1 86 ? -2.110 -1.678 -4.558 1.00 86.94 86 LEU A N 1
ATOM 644 C CA . LEU A 1 86 ? -2.228 -0.798 -3.398 1.00 86.94 86 LEU A CA 1
ATOM 645 C C . LEU A 1 86 ? -3.574 -0.990 -2.689 1.00 86.94 86 LEU A C 1
ATOM 647 O O . LEU A 1 86 ? -3.589 -1.028 -1.464 1.00 86.94 86 LEU A O 1
ATOM 651 N N . ASP A 1 87 ? -4.675 -1.154 -3.427 1.00 86.50 87 ASP A N 1
ATOM 652 C CA . ASP A 1 87 ? -6.000 -1.439 -2.852 1.00 86.50 87 ASP A CA 1
ATOM 653 C C . ASP A 1 87 ? -6.000 -2.791 -2.107 1.00 86.50 87 ASP A C 1
ATOM 655 O O . ASP A 1 87 ? -6.389 -2.853 -0.940 1.00 86.50 87 ASP A O 1
ATOM 659 N N . GLU A 1 88 ? -5.430 -3.846 -2.708 1.00 86.94 88 GLU A N 1
ATOM 660 C CA . GLU A 1 88 ? -5.237 -5.159 -2.062 1.00 86.94 88 GLU A CA 1
ATOM 661 C C . GLU A 1 88 ? -4.355 -5.047 -0.801 1.00 86.94 88 GLU A C 1
ATOM 663 O O . GLU A 1 88 ? -4.674 -5.581 0.269 1.00 86.94 88 GLU A O 1
ATOM 668 N N . GLY A 1 89 ? -3.260 -4.287 -0.895 1.00 86.19 89 GLY A N 1
ATOM 669 C CA . GLY A 1 89 ? -2.350 -4.049 0.221 1.00 86.19 89 GLY A CA 1
ATOM 670 C C . GLY A 1 89 ? -2.958 -3.216 1.353 1.00 86.19 89 GLY A C 1
ATOM 671 O O . GLY A 1 89 ? -2.639 -3.463 2.514 1.00 86.19 89 GLY A O 1
ATOM 672 N N . LEU A 1 90 ? -3.838 -2.260 1.048 1.00 86.12 90 LEU A N 1
ATOM 673 C CA . LEU A 1 90 ? -4.597 -1.485 2.035 1.00 86.12 90 LEU A CA 1
ATOM 674 C C . LEU A 1 90 ? -5.674 -2.331 2.703 1.00 86.12 90 LEU A C 1
ATOM 676 O O . LEU A 1 90 ? -5.868 -2.218 3.910 1.00 86.12 90 LEU A O 1
ATOM 680 N N . HIS A 1 91 ? -6.344 -3.202 1.948 1.00 86.00 91 HIS A N 1
ATOM 681 C CA . HIS A 1 91 ? -7.414 -4.041 2.480 1.00 86.00 91 HIS A CA 1
ATOM 682 C C . HIS A 1 91 ? -6.921 -4.987 3.582 1.00 86.00 91 HIS A C 1
ATOM 684 O O . HIS A 1 91 ? -7.600 -5.206 4.582 1.00 86.00 91 HIS A O 1
ATOM 690 N N . THR A 1 92 ? -5.695 -5.489 3.436 1.00 82.62 92 THR A N 1
ATOM 691 C CA . THR A 1 92 ? -5.025 -6.338 4.434 1.00 82.62 92 THR A CA 1
ATOM 692 C C . THR A 1 92 ? -4.308 -5.536 5.526 1.00 82.62 92 THR A C 1
ATOM 694 O O . THR A 1 92 ? -3.587 -6.109 6.346 1.00 82.62 92 THR A O 1
ATOM 697 N N . MET A 1 93 ? -4.418 -4.203 5.524 1.00 85.25 93 MET A N 1
ATOM 698 C CA . MET A 1 93 ? -3.728 -3.322 6.464 1.00 85.25 93 MET A CA 1
ATOM 699 C C . MET A 1 93 ? -4.583 -2.963 7.661 1.00 85.25 93 MET A C 1
ATOM 701 O O . MET A 1 93 ? -5.800 -2.862 7.571 1.00 85.25 93 MET A O 1
ATOM 705 N N . LYS A 1 94 ? -3.926 -2.764 8.802 1.00 86.62 94 LYS A N 1
ATOM 706 C CA . LYS A 1 94 ? -4.536 -2.211 10.009 1.00 86.62 94 LYS A CA 1
ATOM 707 C C . LYS A 1 94 ? -4.224 -0.723 10.105 1.00 86.62 94 LYS A C 1
ATOM 709 O O . LYS A 1 94 ? -3.104 -0.294 9.807 1.00 86.62 94 LYS A O 1
ATOM 714 N N . VAL A 1 95 ? -5.200 0.070 10.544 1.00 87.94 95 VAL A N 1
ATOM 715 C CA . VAL A 1 95 ? -5.002 1.506 10.787 1.00 87.94 95 VAL A CA 1
ATOM 716 C C . VAL A 1 95 ? -3.857 1.719 11.788 1.00 87.94 95 VAL A C 1
ATOM 718 O O . VAL A 1 95 ? -3.747 1.018 12.794 1.00 87.94 95 VAL A O 1
ATOM 721 N N . GLY A 1 96 ? -2.980 2.680 11.482 1.00 86.00 96 GLY A N 1
ATOM 722 C CA . GLY A 1 96 ? -1.771 2.976 12.263 1.00 86.00 96 GLY A CA 1
ATOM 723 C C . GLY A 1 96 ? -0.556 2.103 11.927 1.00 86.00 96 GLY A C 1
ATOM 724 O O . GLY A 1 96 ? 0.525 2.335 12.469 1.00 86.00 96 GLY A O 1
ATOM 725 N N . GLY A 1 97 ? -0.707 1.125 11.030 1.00 88.19 97 GLY A N 1
ATOM 726 C CA . GLY A 1 97 ? 0.410 0.321 10.548 1.00 88.19 97 GLY A CA 1
ATOM 727 C C . GLY A 1 97 ? 1.313 1.091 9.587 1.00 88.19 97 GLY A C 1
ATOM 728 O O . GLY A 1 97 ? 0.944 2.124 9.031 1.00 88.19 97 GLY A O 1
ATOM 729 N N . ILE A 1 98 ? 2.498 0.547 9.339 1.00 89.25 98 ILE A N 1
ATOM 730 C CA . ILE A 1 98 ? 3.408 0.973 8.279 1.00 89.25 98 ILE A CA 1
ATOM 731 C C . ILE A 1 98 ? 3.887 -0.292 7.582 1.00 89.25 98 ILE A C 1
ATOM 733 O O . ILE A 1 98 ? 4.421 -1.202 8.212 1.00 89.25 98 ILE A O 1
ATOM 737 N N . ARG A 1 99 ? 3.728 -0.358 6.266 1.00 89.88 99 ARG A N 1
ATOM 738 C CA . ARG A 1 99 ? 4.207 -1.480 5.458 1.00 89.88 99 ARG A CA 1
ATOM 739 C C . ARG A 1 99 ? 4.840 -0.971 4.184 1.00 89.88 99 ARG A C 1
ATOM 741 O O . ARG A 1 99 ? 4.521 0.115 3.709 1.00 89.88 99 ARG A O 1
ATOM 748 N N . ARG A 1 100 ? 5.736 -1.773 3.626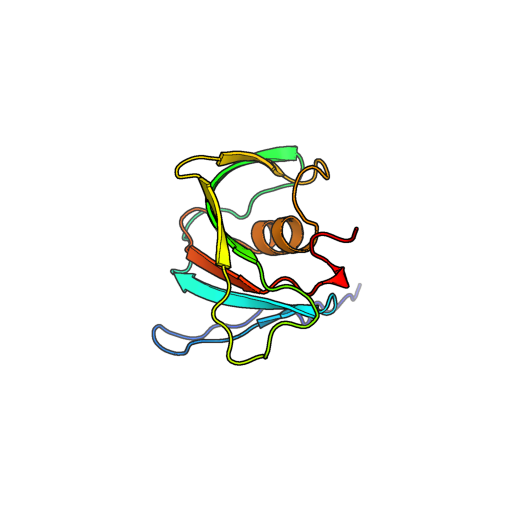 1.00 89.69 100 ARG A N 1
ATOM 749 C CA . ARG A 1 100 ? 6.270 -1.551 2.286 1.00 89.69 100 ARG A CA 1
ATOM 750 C C . ARG A 1 100 ? 5.662 -2.585 1.360 1.00 89.69 100 ARG A C 1
ATOM 752 O O . ARG A 1 100 ? 5.799 -3.776 1.618 1.00 89.69 100 ARG A O 1
ATOM 759 N N . ILE A 1 101 ? 5.022 -2.111 0.301 1.00 89.06 101 ILE A N 1
ATOM 760 C CA . ILE A 1 101 ? 4.377 -2.936 -0.716 1.00 89.06 101 ILE A CA 1
ATOM 761 C C . ILE A 1 101 ? 5.213 -2.829 -1.994 1.00 89.06 101 ILE A C 1
ATOM 763 O O . ILE A 1 101 ? 5.678 -1.751 -2.355 1.00 89.06 101 ILE A O 1
ATOM 767 N N . ILE A 1 102 ? 5.436 -3.961 -2.642 1.00 88.12 102 ILE A N 1
ATOM 768 C CA . ILE A 1 102 ? 6.100 -4.112 -3.929 1.00 88.12 102 ILE A CA 1
ATOM 769 C C . ILE A 1 102 ? 5.027 -4.628 -4.876 1.00 88.12 102 ILE A C 1
ATOM 771 O O . ILE A 1 102 ? 4.572 -5.772 -4.783 1.00 88.12 102 ILE A O 1
ATOM 775 N N . ILE A 1 103 ? 4.584 -3.730 -5.746 1.00 86.44 103 ILE A N 1
ATOM 776 C CA . ILE A 1 103 ? 3.509 -3.993 -6.688 1.00 86.44 103 ILE A CA 1
ATOM 777 C C . ILE A 1 103 ? 4.142 -4.540 -7.969 1.00 86.44 103 ILE A C 1
ATOM 779 O O . ILE A 1 103 ? 4.948 -3.835 -8.578 1.00 86.44 103 ILE A O 1
ATOM 783 N N . PRO A 1 104 ? 3.836 -5.785 -8.380 1.00 83.94 104 PRO A N 1
ATOM 784 C CA . PRO A 1 104 ? 4.307 -6.293 -9.660 1.00 83.94 104 PRO A CA 1
ATOM 785 C C . PRO A 1 104 ? 3.676 -5.480 -10.800 1.00 83.94 104 PRO A C 1
ATOM 787 O O . PRO A 1 104 ? 2.553 -4.997 -10.645 1.00 83.94 104 PRO A O 1
ATOM 790 N N . PRO A 1 105 ? 4.321 -5.391 -11.976 1.00 80.50 105 PRO A N 1
ATOM 791 C CA . PRO A 1 105 ? 3.830 -4.584 -13.098 1.00 80.50 105 PRO A CA 1
ATOM 792 C C . PRO A 1 105 ? 2.397 -4.951 -13.514 1.00 80.50 105 PRO A C 1
ATOM 794 O O . PRO A 1 105 ? 1.604 -4.075 -13.826 1.00 80.50 105 PRO A O 1
ATOM 797 N N . LYS A 1 106 ? 2.013 -6.230 -13.395 1.00 78.56 106 LYS A N 1
ATOM 798 C CA . LYS A 1 106 ? 0.648 -6.717 -13.669 1.00 78.56 106 LYS A CA 1
ATOM 799 C C . LYS A 1 106 ? -0.444 -6.073 -12.795 1.00 78.56 106 LYS A C 1
ATOM 801 O O . LYS A 1 106 ? -1.598 -6.038 -13.203 1.00 78.56 106 LYS A O 1
ATOM 806 N N . LEU A 1 107 ? -0.100 -5.626 -11.587 1.00 78.12 107 LEU A N 1
ATOM 807 C CA . LEU A 1 107 ? -1.015 -4.983 -10.632 1.00 78.12 107 LEU A CA 1
ATOM 808 C C . LEU A 1 107 ? -0.711 -3.492 -10.442 1.00 78.12 107 LEU A C 1
ATOM 810 O O . LEU A 1 107 ? -1.305 -2.869 -9.561 1.00 78.12 107 LEU A O 1
ATOM 814 N N . GLY A 1 108 ? 0.272 -2.975 -11.181 1.00 74.38 108 GLY A N 1
ATOM 815 C CA . GLY A 1 108 ? 0.803 -1.624 -11.078 1.00 74.38 108 GLY A CA 1
ATOM 816 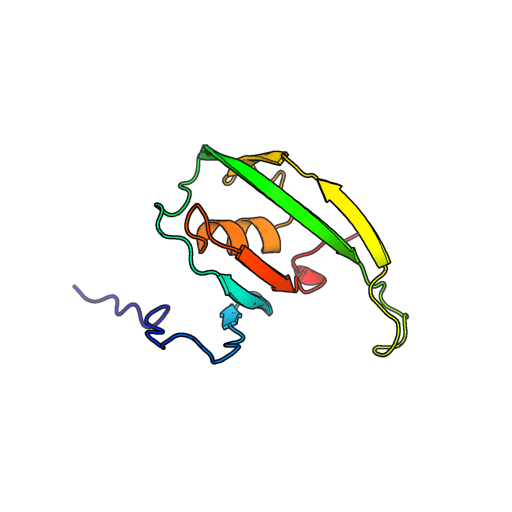C C . GLY A 1 108 ? 0.150 -0.670 -12.070 1.00 74.38 108 GLY A C 1
ATOM 817 O O . GLY A 1 108 ? -1.023 -0.808 -12.410 1.00 74.38 108 GLY A O 1
ATOM 818 N N . TYR A 1 109 ? 0.938 0.294 -12.539 1.00 66.31 109 TYR A N 1
ATOM 819 C CA . TYR A 1 109 ? 0.603 1.054 -13.735 1.00 66.31 109 TYR A CA 1
ATOM 820 C C . TYR A 1 109 ? 0.888 0.178 -14.955 1.00 66.31 109 TYR A C 1
ATOM 822 O O . TYR A 1 109 ? 2.033 -0.202 -15.195 1.00 66.31 109 TYR A O 1
ATOM 830 N N . VAL A 1 110 ? -0.172 -0.173 -15.674 1.00 53.19 110 VAL A N 1
ATOM 831 C CA . VAL A 1 110 ? -0.099 -0.790 -16.996 1.00 53.19 110 VAL A CA 1
ATOM 832 C C . VAL A 1 110 ? -0.389 0.347 -17.971 1.00 53.19 110 VAL A C 1
ATOM 834 O O . VAL A 1 110 ? -1.481 0.914 -17.906 1.00 53.19 110 VAL A O 1
ATOM 837 N N . GLU A 1 111 ? 0.601 0.749 -18.768 1.00 46.59 111 GLU A N 1
ATOM 838 C CA . GLU A 1 111 ? 0.335 1.515 -19.997 1.00 46.59 111 GLU A CA 1
ATOM 839 C C . GLU A 1 111 ? -0.337 0.616 -21.038 1.00 46.59 111 GLU A C 1
ATOM 841 O O . GLU A 1 111 ? 0.045 -0.578 -21.123 1.00 46.59 111 GLU A O 1
#

Mean predicted aligned error: 9.85 Å

pLDDT: mean 77.17, std 15.99, range [37.5, 91.5]

Foldseek 3Di:
DDDDDPDDDDDDDPDDQDWDADPLRKIKTWPFAAPADQDDAFDKDWAWDWDFADDDPPDPPDDTHTPDTDRIDIDGQPPPPDQQSVSVVSRPGGPPTDMDMDADQSSGDDD

Sequence (111 aa):
GNLSNPACAAEIGAGETIMYKTPSGLQYREIREGTGPSPKYGQFCTFSYKGYISLAGDDKSKKPEMFDEAKSYLTKHGNGRLVAGLDEGLHTMKVGGIRRIIIPPKLGYVE

Solvent-accessible surface area (backbone atoms only — not comparable to full-atom values): 7141 Å² total; per-residue (Å²): 140,83,81,88,75,94,72,87,85,84,87,76,72,98,83,69,86,55,72,46,70,48,95,89,55,36,30,35,30,68,78,37,82,32,87,42,68,54,62,51,80,72,37,79,47,75,47,61,51,75,42,62,47,74,62,95,82,59,58,90,83,58,76,63,46,76,78,46,74,37,82,76,41,78,45,55,38,82,68,76,83,56,46,58,36,54,46,57,55,46,49,78,30,30,42,84,38,42,66,53,74,49,57,41,63,94,36,39,83,71,132

InterPro domains:
  IPR001179 FKBP-type peptidyl-prolyl cis-trans isomerase domain [PF00254] (38-110)
  IPR001179 FKBP-type peptidyl-prolyl cis-trans isomerase domain [PS50059] (42-111)
  IPR044208 Peptidyl-prolyl cis-trans isomerase FKBP19-like [PTHR47717] (21-110)
  IPR046357 Peptidyl-prolyl cis-trans isomerase domain superfamily [G3DSA:3.10.50.40] (9-111)